Protein AF-A0A5B0QFK5-F1 (afdb_monomer)

Sequence (151 aa):
MRGCAFAVGLAILPPSAVSPNHNNPQALESDLIVLDPSPTEESSAKSLHLVGFHFGHGFNTTTDSGVEIGTVALCESNGSFSYDQLQTVLKLASLATQQILAFVRQSCETVYDHEDGINSASQAAVGQPTSSNLDNSNPENRKKKKSKKNK

Foldseek 3Di:
DAFDKDKWKKFWADLVLDDPPPPPPVSNHDIDIDIPDDPSRVVRGQKMKIWMWTAHPVQPDCDPVNDGRTDTPDIDMDGDDDPVVVVVVNVVRRVVRVVVVVVVVVVVVVVVVVVCVVVVVPPPDDDDDDDDDDDDDDDDDDDDDDDDDDD

InterPro domains:
  IPR027408 PNPase/RNase PH domain superfamily [G3DSA:3.30.230.70] (1-113)
  IPR036345 Exoribonuclease, PH domain 2 superfamily [SSF55666] (29-110)

Mean predicted aligned error: 15.73 Å

Solvent-accessible surface area (backbone atoms only — not comparable to full-atom values): 9514 Å² total; per-residue (Å²): 138,68,68,53,70,41,69,45,46,32,27,36,26,42,35,89,64,57,66,86,83,58,91,47,83,73,52,68,80,36,69,45,78,41,74,67,55,50,74,69,51,57,74,51,31,47,21,44,35,41,36,22,38,34,38,24,83,94,28,69,54,77,45,101,80,70,76,66,75,42,42,84,74,42,77,47,75,48,74,64,81,52,71,70,53,51,54,49,52,54,52,52,38,51,53,52,41,50,52,52,51,52,51,52,51,53,52,55,52,60,57,52,59,57,53,55,60,66,62,64,73,69,78,82,76,88,81,84,84,88,80,89,83,87,84,90,80,85,81,89,87,82,89,83,91,83,90,88,79,84,132

Structure (mmCIF, N/CA/C/O backbone):
data_AF-A0A5B0QFK5-F1
#
_entry.id   AF-A0A5B0QFK5-F1
#
loop_
_atom_site.group_PDB
_atom_site.id
_atom_site.type_symbol
_atom_site.label_atom_id
_atom_site.label_alt_id
_atom_site.label_comp_id
_atom_site.label_asym_id
_atom_site.label_entity_id
_atom_site.label_seq_id
_atom_site.pdbx_PDB_ins_code
_atom_site.Cartn_x
_atom_site.Cartn_y
_atom_site.Cartn_z
_atom_site.occupancy
_atom_site.B_iso_or_equiv
_atom_site.auth_seq_id
_atom_site.auth_comp_id
_atom_site.auth_asym_id
_atom_site.auth_atom_id
_atom_site.pdbx_PDB_model_num
ATOM 1 N N . MET A 1 1 ? -20.266 -2.006 9.578 1.00 52.12 1 MET A N 1
ATOM 2 C CA . MET A 1 1 ? -19.004 -2.238 10.316 1.00 52.12 1 MET A CA 1
ATOM 3 C C . MET A 1 1 ? -18.753 -1.037 11.213 1.00 52.12 1 MET A C 1
ATOM 5 O O . MET A 1 1 ? -19.042 0.068 10.776 1.00 52.12 1 MET A O 1
ATOM 9 N N . ARG A 1 2 ? -18.320 -1.237 12.465 1.00 73.50 2 ARG A N 1
ATOM 10 C CA . ARG A 1 2 ? -17.933 -0.142 13.373 1.00 73.50 2 ARG A CA 1
ATOM 11 C C . ARG A 1 2 ? -16.408 -0.084 13.423 1.00 73.50 2 ARG A C 1
ATOM 13 O O . ARG A 1 2 ? -15.790 -1.095 13.758 1.00 73.50 2 ARG A O 1
ATOM 20 N N . GLY A 1 3 ? -15.830 1.064 13.098 1.00 81.81 3 GLY A N 1
ATOM 21 C CA . GLY A 1 3 ? -14.384 1.237 13.021 1.00 81.81 3 GLY A CA 1
ATOM 22 C C . GLY A 1 3 ? -13.990 2.403 12.124 1.00 81.81 3 GLY A C 1
ATOM 23 O O . GLY A 1 3 ? -14.849 3.122 11.615 1.00 81.81 3 GLY A O 1
ATOM 24 N N . CYS A 1 4 ? -12.689 2.555 11.930 1.00 87.31 4 CYS A N 1
ATOM 25 C CA . CYS A 1 4 ? -12.086 3.456 10.957 1.00 87.31 4 CYS A CA 1
ATOM 26 C C . CYS A 1 4 ? -11.252 2.637 9.972 1.00 87.31 4 CYS A C 1
ATOM 28 O O . CYS A 1 4 ? -10.718 1.586 10.323 1.00 87.31 4 CYS A O 1
ATOM 30 N N . ALA A 1 5 ? -11.132 3.110 8.739 1.00 90.75 5 ALA A N 1
ATOM 31 C CA . ALA A 1 5 ? -10.240 2.520 7.755 1.00 90.75 5 ALA A CA 1
ATOM 32 C C . ALA A 1 5 ? -9.299 3.594 7.226 1.00 90.75 5 ALA A C 1
ATOM 34 O O . ALA A 1 5 ? -9.710 4.738 7.034 1.00 90.75 5 ALA A O 1
ATOM 35 N N . PHE A 1 6 ? -8.056 3.201 6.987 1.00 93.88 6 PHE A N 1
ATOM 36 C CA . PHE A 1 6 ? -7.044 4.048 6.373 1.00 93.88 6 PHE A CA 1
ATOM 37 C C . PHE A 1 6 ? -6.478 3.317 5.170 1.00 93.88 6 PHE A C 1
ATOM 39 O O . PHE A 1 6 ? -6.284 2.102 5.222 1.00 93.88 6 PHE A O 1
ATOM 46 N N . ALA A 1 7 ? -6.221 4.059 4.102 1.00 96.56 7 ALA A N 1
ATOM 47 C CA . ALA A 1 7 ? -5.555 3.553 2.918 1.00 96.56 7 ALA A CA 1
ATOM 48 C C . ALA A 1 7 ? -4.317 4.390 2.631 1.00 96.56 7 ALA A C 1
ATOM 50 O O . ALA A 1 7 ? -4.298 5.588 2.909 1.00 96.56 7 ALA A O 1
ATOM 51 N N . VAL A 1 8 ? -3.291 3.738 2.098 1.00 97.56 8 VAL A N 1
ATOM 52 C CA . VAL A 1 8 ? -2.022 4.364 1.734 1.00 97.56 8 VAL A CA 1
ATOM 53 C C . VAL A 1 8 ? -1.629 3.946 0.324 1.00 97.56 8 VAL A C 1
ATOM 55 O O . VAL A 1 8 ? -1.811 2.786 -0.063 1.00 97.56 8 VAL A O 1
ATOM 58 N N . GLY A 1 9 ? -1.116 4.911 -0.436 1.00 98.06 9 GLY A N 1
ATOM 59 C CA . GLY A 1 9 ? -0.517 4.689 -1.745 1.00 98.06 9 GLY A CA 1
ATOM 60 C C . GLY A 1 9 ? 0.943 4.270 -1.607 1.00 98.06 9 GLY A C 1
ATOM 61 O O . GLY A 1 9 ? 1.665 4.800 -0.760 1.00 98.06 9 GLY A O 1
ATOM 62 N N . LEU A 1 10 ? 1.377 3.314 -2.424 1.00 98.31 10 LEU A N 1
ATOM 63 C CA . LEU A 1 10 ? 2.770 2.897 -2.533 1.00 98.31 10 LEU A CA 1
ATOM 64 C C . LEU A 1 10 ? 3.167 2.772 -3.997 1.00 98.31 10 LEU A C 1
ATOM 66 O O . LEU A 1 10 ? 2.377 2.312 -4.822 1.00 98.31 10 LEU A O 1
ATOM 70 N N . ALA A 1 11 ? 4.418 3.097 -4.298 1.00 97.94 11 ALA A N 1
ATOM 71 C CA . ALA A 1 11 ? 5.015 2.823 -5.596 1.00 97.94 11 ALA A CA 1
ATOM 72 C C . ALA A 1 11 ? 6.227 1.911 -5.440 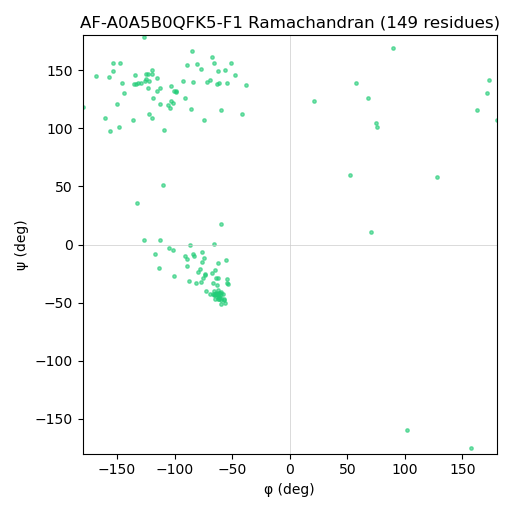1.00 97.94 11 ALA A C 1
ATOM 74 O O . ALA A 1 11 ? 6.967 2.003 -4.459 1.00 97.94 11 ALA A O 1
ATOM 75 N N . ILE A 1 12 ? 6.441 1.054 -6.434 1.00 97.06 12 ILE A N 1
ATOM 76 C CA . ILE A 1 12 ? 7.714 0.367 -6.609 1.00 97.06 12 ILE A CA 1
ATOM 77 C C . ILE A 1 12 ? 8.448 1.041 -7.761 1.00 97.06 12 ILE A C 1
ATOM 79 O O . ILE A 1 12 ? 7.976 1.054 -8.898 1.00 97.06 12 ILE A O 1
ATOM 83 N N . LEU A 1 13 ? 9.603 1.607 -7.449 1.00 95.38 13 LEU A N 1
ATOM 84 C CA . LEU A 1 13 ? 10.467 2.335 -8.359 1.00 95.38 13 LEU A CA 1
ATOM 85 C C . LEU A 1 13 ? 11.594 1.414 -8.835 1.00 95.38 13 LEU A C 1
ATOM 87 O O . LEU A 1 13 ? 12.236 0.768 -8.002 1.00 95.38 13 LEU A O 1
ATOM 91 N N . PRO A 1 14 ? 11.871 1.346 -10.146 1.00 93.19 14 PRO A N 1
ATOM 92 C CA . PRO A 1 14 ? 13.056 0.660 -10.633 1.00 93.19 14 PRO A CA 1
ATOM 93 C C . PRO A 1 14 ? 14.325 1.402 -10.176 1.00 93.19 14 PRO A C 1
ATOM 95 O O . PRO A 1 14 ? 14.276 2.620 -9.982 1.00 93.19 14 PRO A O 1
ATOM 98 N N . PRO A 1 15 ? 15.489 0.732 -10.090 1.00 88.06 15 PRO A N 1
ATOM 99 C CA . PRO A 1 15 ? 16.745 1.366 -9.677 1.00 88.06 15 PRO A CA 1
ATOM 100 C C . PRO A 1 15 ? 17.092 2.618 -10.494 1.00 88.06 15 PRO A C 1
ATOM 102 O O . PRO A 1 15 ? 17.606 3.596 -9.964 1.00 88.06 15 PRO A O 1
ATOM 105 N N . SER A 1 16 ? 16.741 2.627 -11.785 1.00 85.06 16 SER A N 1
ATOM 106 C CA . SER A 1 16 ? 16.960 3.754 -12.698 1.00 85.06 16 SER A CA 1
ATOM 107 C C . SER A 1 16 ? 16.172 5.020 -12.348 1.00 85.06 16 SER A C 1
ATOM 109 O O . SER A 1 16 ? 16.534 6.099 -12.809 1.00 85.06 16 SER A O 1
ATOM 111 N N . ALA A 1 17 ? 15.077 4.893 -11.596 1.00 83.56 17 ALA A N 1
ATOM 112 C CA . ALA A 1 17 ? 14.245 6.014 -11.165 1.00 83.56 17 ALA A CA 1
ATOM 113 C C . ALA A 1 17 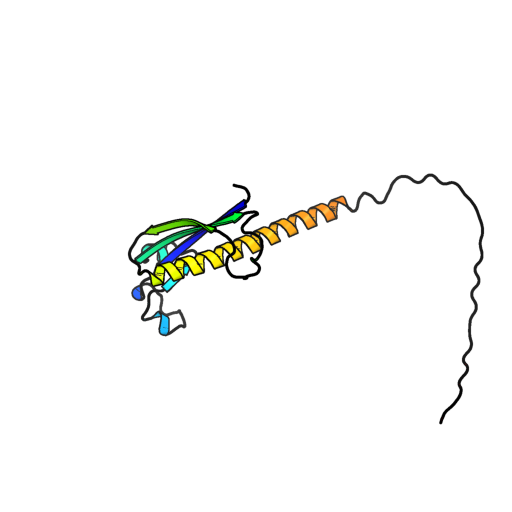? 14.718 6.615 -9.829 1.00 83.56 17 ALA A C 1
ATOM 115 O O . ALA A 1 17 ? 14.288 7.707 -9.456 1.00 83.56 17 ALA A O 1
ATOM 116 N N . VAL A 1 18 ? 15.613 5.929 -9.110 1.00 78.62 18 VAL A N 1
ATOM 117 C CA . VAL A 1 18 ? 16.113 6.376 -7.809 1.00 78.62 18 VAL A CA 1
ATOM 118 C C . VAL A 1 18 ? 17.289 7.328 -8.021 1.00 78.62 18 VAL A C 1
ATOM 120 O O . VAL A 1 18 ? 18.335 6.961 -8.551 1.00 78.62 18 VAL A O 1
ATOM 123 N N . SER A 1 19 ? 17.121 8.582 -7.603 1.00 65.56 19 SER A N 1
ATOM 124 C CA . SER A 1 19 ? 18.180 9.589 -7.687 1.00 65.56 19 SER A CA 1
ATOM 125 C C . SER A 1 19 ? 19.381 9.180 -6.807 1.00 65.56 19 SER A C 1
ATOM 127 O O . SER A 1 19 ? 19.171 8.754 -5.667 1.00 65.56 19 SER A O 1
ATOM 129 N N . PRO A 1 20 ? 20.642 9.344 -7.257 1.00 59.03 20 PRO A N 1
ATOM 130 C CA . PRO A 1 20 ? 21.843 8.848 -6.563 1.00 59.03 20 PRO A CA 1
ATOM 131 C C . PRO A 1 20 ? 22.127 9.511 -5.202 1.00 59.03 20 PRO A C 1
ATOM 133 O O . PRO A 1 20 ? 23.104 9.173 -4.541 1.00 59.03 20 PRO A O 1
ATOM 136 N N . ASN A 1 21 ? 21.279 10.444 -4.761 1.00 56.47 21 ASN A N 1
ATOM 137 C CA . ASN A 1 21 ? 21.370 11.087 -3.450 1.00 56.47 21 ASN A CA 1
ATOM 138 C C . ASN A 1 21 ? 20.887 10.203 -2.286 1.00 56.47 21 ASN A C 1
ATOM 140 O O . ASN A 1 21 ? 21.028 10.594 -1.126 1.00 56.47 21 ASN A O 1
ATOM 144 N N . HIS A 1 22 ? 20.323 9.021 -2.552 1.00 57.56 22 HIS A N 1
ATOM 145 C CA . HIS A 1 22 ? 20.071 8.049 -1.493 1.00 57.56 22 HIS A CA 1
ATOM 146 C C . HIS A 1 22 ? 21.392 7.389 -1.069 1.00 57.56 22 HIS A C 1
ATOM 148 O O . HIS A 1 22 ? 21.929 6.542 -1.773 1.00 57.56 22 HIS A O 1
ATOM 154 N N . ASN A 1 23 ? 21.885 7.750 0.124 1.00 55.38 23 ASN A N 1
ATOM 155 C CA . ASN A 1 23 ? 23.106 7.243 0.781 1.00 55.38 23 ASN A CA 1
ATOM 156 C C . ASN A 1 23 ? 23.129 5.722 1.067 1.00 55.38 23 ASN A C 1
ATOM 158 O O . ASN A 1 23 ? 23.905 5.266 1.908 1.00 55.38 23 ASN A O 1
ATOM 162 N N . ASN A 1 24 ? 22.278 4.922 0.422 1.00 57.75 24 ASN A N 1
ATOM 163 C CA . ASN A 1 24 ? 22.232 3.484 0.612 1.00 57.75 24 ASN A CA 1
ATOM 164 C C . ASN A 1 24 ? 22.775 2.766 -0.636 1.00 57.75 24 ASN A C 1
ATOM 166 O O . ASN A 1 24 ? 22.034 2.588 -1.602 1.00 57.75 24 ASN A O 1
ATOM 170 N N . PRO A 1 25 ? 24.048 2.332 -0.642 1.00 54.59 25 PRO A N 1
ATOM 171 C CA . PRO A 1 25 ? 24.667 1.690 -1.803 1.00 54.59 25 PRO A CA 1
ATOM 172 C C . PRO A 1 25 ? 23.991 0.372 -2.220 1.00 54.59 25 PRO A C 1
ATOM 174 O O . PRO A 1 25 ? 24.187 -0.066 -3.347 1.00 54.59 25 PRO A O 1
ATOM 177 N N . GLN A 1 26 ? 23.157 -0.240 -1.367 1.00 53.47 26 GLN A N 1
ATOM 178 C CA . GLN A 1 26 ? 22.339 -1.402 -1.746 1.00 53.47 26 GLN A CA 1
ATOM 179 C C . GLN A 1 26 ? 21.085 -1.046 -2.563 1.00 53.47 26 GLN A C 1
ATOM 181 O O . GLN A 1 26 ? 20.574 -1.902 -3.277 1.00 53.47 26 GLN A O 1
ATOM 186 N N . ALA A 1 27 ? 20.603 0.202 -2.511 1.00 54.38 27 ALA A N 1
ATOM 187 C CA . ALA A 1 27 ? 19.426 0.640 -3.271 1.00 54.38 27 ALA A CA 1
ATOM 188 C C . ALA A 1 27 ? 19.709 0.825 -4.774 1.00 54.38 27 ALA A C 1
ATOM 190 O O . ALA A 1 27 ? 18.781 0.968 -5.561 1.00 54.38 27 ALA A O 1
ATOM 191 N N . LEU A 1 28 ? 20.984 0.815 -5.178 1.00 57.25 28 LEU A N 1
ATOM 192 C CA . LEU A 1 28 ? 21.391 0.980 -6.574 1.00 57.25 28 LEU A CA 1
ATOM 193 C C . LEU A 1 28 ? 21.166 -0.275 -7.434 1.00 57.25 28 LEU A C 1
ATOM 195 O O . LEU A 1 28 ? 21.168 -0.153 -8.655 1.00 57.25 28 LEU A O 1
ATOM 199 N N . GLU A 1 29 ? 20.934 -1.450 -6.835 1.00 66.12 29 GLU A N 1
ATOM 200 C CA . GLU A 1 29 ? 20.710 -2.699 -7.588 1.00 66.12 29 GLU A CA 1
ATOM 201 C C . GLU A 1 29 ? 19.320 -3.328 -7.4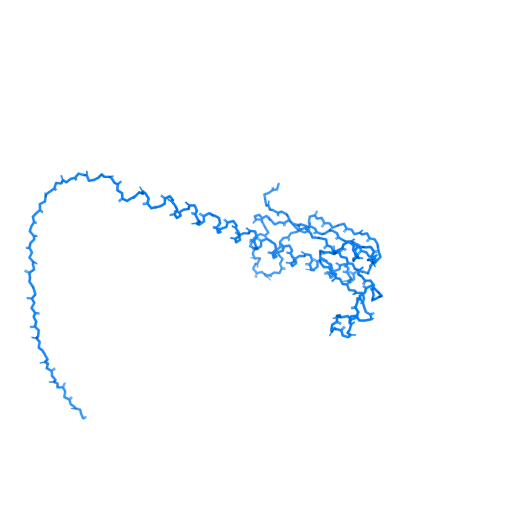00 1.00 66.12 29 GLU A C 1
ATOM 203 O O . GLU A 1 29 ? 18.968 -4.258 -8.125 1.00 66.12 29 GLU A O 1
ATOM 208 N N . SER A 1 30 ? 18.497 -2.826 -6.475 1.00 83.00 30 SER A N 1
ATOM 209 C CA . SER A 1 30 ? 17.166 -3.377 -6.193 1.00 83.00 30 SER A CA 1
ATOM 210 C C . SER A 1 30 ? 16.072 -2.325 -6.306 1.00 83.00 30 SER A C 1
ATOM 212 O O . SER A 1 30 ? 16.288 -1.171 -5.946 1.00 83.00 30 SER A O 1
ATOM 214 N N . ASP A 1 31 ? 14.882 -2.741 -6.738 1.00 90.94 31 ASP A N 1
ATOM 215 C CA . ASP A 1 31 ? 13.710 -1.866 -6.766 1.00 90.94 31 ASP A CA 1
ATOM 216 C C . ASP A 1 31 ? 13.433 -1.242 -5.384 1.00 90.94 31 ASP A C 1
ATOM 218 O O . ASP A 1 31 ? 13.497 -1.922 -4.355 1.00 90.94 31 ASP A O 1
ATOM 222 N N . LEU A 1 32 ? 13.079 0.043 -5.366 1.00 93.00 32 LEU A N 1
ATOM 223 C CA . LEU A 1 32 ? 12.767 0.802 -4.156 1.00 93.00 32 LEU A CA 1
ATOM 224 C C . LEU A 1 32 ? 11.251 0.882 -3.958 1.00 93.00 32 LEU A C 1
ATOM 226 O O . LEU A 1 32 ? 10.527 1.243 -4.877 1.00 93.00 32 LEU A O 1
ATOM 230 N N . ILE A 1 33 ? 10.764 0.587 -2.752 1.00 95.06 33 ILE A N 1
ATOM 231 C CA . ILE A 1 33 ? 9.344 0.737 -2.404 1.00 95.06 33 ILE A CA 1
ATOM 232 C C . ILE A 1 33 ? 9.177 2.022 -1.595 1.00 95.06 33 ILE A C 1
ATOM 234 O O . ILE A 1 33 ? 9.797 2.164 -0.539 1.00 95.06 33 ILE A O 1
ATOM 238 N N . VAL A 1 34 ? 8.338 2.937 -2.076 1.00 95.38 34 VAL A N 1
ATOM 239 C CA . VAL A 1 34 ? 8.062 4.232 -1.436 1.00 95.38 34 VAL A CA 1
ATOM 240 C C . VAL A 1 34 ? 6.604 4.320 -0.985 1.00 95.38 34 VAL A C 1
ATOM 242 O O . VAL A 1 34 ? 5.709 3.791 -1.645 1.00 95.38 34 VAL A O 1
ATOM 245 N N . LEU A 1 35 ? 6.381 4.962 0.164 1.00 96.56 35 LEU A N 1
ATOM 246 C CA . LEU A 1 35 ? 5.063 5.318 0.697 1.00 96.56 35 LEU A CA 1
ATOM 247 C C . LEU A 1 35 ? 4.717 6.735 0.241 1.00 96.56 35 LEU A C 1
ATOM 249 O O . LEU A 1 35 ? 5.596 7.590 0.277 1.00 96.56 35 LEU A O 1
ATOM 253 N N . ASP A 1 36 ? 3.453 6.969 -0.111 1.00 96.62 36 ASP A N 1
ATOM 254 C CA . ASP A 1 36 ? 2.950 8.277 -0.560 1.00 96.62 36 ASP A CA 1
ATOM 255 C C . ASP A 1 36 ? 3.796 8.874 -1.708 1.00 96.62 36 ASP A C 1
ATOM 257 O O . ASP A 1 36 ? 4.428 9.920 -1.544 1.00 96.62 36 ASP A O 1
ATOM 261 N N . PRO A 1 37 ? 3.896 8.167 -2.856 1.00 96.31 37 PRO A N 1
ATOM 262 C CA . PRO A 1 37 ? 4.738 8.602 -3.963 1.00 96.31 37 PRO A CA 1
ATOM 263 C C . PRO A 1 37 ? 4.293 9.963 -4.508 1.00 96.31 37 PRO A C 1
ATOM 265 O O . PRO A 1 37 ? 3.112 10.230 -4.715 1.00 96.31 37 PRO A O 1
ATOM 268 N N . SER A 1 38 ? 5.264 10.814 -4.820 1.00 95.75 38 SER A N 1
ATOM 269 C CA . SER A 1 38 ? 5.042 12.045 -5.576 1.00 95.75 38 SER A CA 1
ATOM 270 C C . SER A 1 38 ? 4.642 11.748 -7.031 1.00 95.75 38 SER A C 1
ATOM 272 O O . SER A 1 38 ? 4.972 10.683 -7.554 1.00 95.75 38 SER A O 1
ATOM 274 N N . PRO A 1 39 ? 4.040 12.704 -7.765 1.00 95.94 39 PRO A N 1
ATOM 275 C CA . PRO A 1 39 ? 3.668 12.491 -9.169 1.00 95.94 39 PRO A CA 1
ATOM 276 C C . PRO A 1 39 ? 4.835 12.043 -10.068 1.00 95.94 39 PRO A C 1
ATOM 278 O O . PRO A 1 39 ? 4.656 11.269 -11.008 1.00 95.94 39 PRO A O 1
ATOM 281 N N . THR A 1 40 ? 6.055 12.508 -9.777 1.00 94.44 40 THR A N 1
ATOM 282 C CA . THR A 1 40 ? 7.266 12.090 -10.498 1.00 94.44 40 THR A CA 1
ATOM 283 C C . THR A 1 40 ? 7.618 10.629 -10.200 1.00 94.44 40 THR A C 1
ATOM 285 O O . THR A 1 40 ? 7.947 9.872 -11.116 1.00 94.44 40 THR A O 1
ATOM 288 N N . GLU A 1 41 ? 7.516 10.209 -8.939 1.00 95.06 41 GLU A N 1
ATOM 289 C CA . GLU A 1 41 ? 7.716 8.814 -8.534 1.00 95.06 41 GLU A CA 1
ATOM 290 C C . GLU A 1 41 ? 6.636 7.917 -9.143 1.00 95.06 41 GLU A C 1
ATOM 292 O O . GLU A 1 41 ? 6.968 6.898 -9.740 1.00 95.06 41 GLU A O 1
ATOM 297 N N . GLU A 1 42 ? 5.369 8.334 -9.128 1.00 96.06 42 GLU A N 1
ATOM 298 C CA . GLU A 1 42 ? 4.283 7.593 -9.777 1.00 96.06 42 GLU A CA 1
ATOM 299 C C . GLU A 1 42 ? 4.526 7.394 -11.278 1.00 96.06 42 GLU A C 1
ATOM 301 O O . GLU A 1 42 ? 4.333 6.298 -11.802 1.00 96.06 42 GLU A O 1
ATOM 306 N N . SER A 1 43 ? 5.000 8.435 -11.969 1.00 95.12 43 SER A N 1
ATOM 307 C CA . SER A 1 43 ? 5.263 8.383 -13.414 1.00 95.12 43 SER A CA 1
ATOM 308 C C . SER A 1 43 ? 6.418 7.455 -13.805 1.00 95.12 43 SER A C 1
ATOM 310 O O . SER A 1 43 ? 6.477 6.980 -14.939 1.00 95.12 43 SER A O 1
ATOM 312 N N . SER A 1 44 ? 7.342 7.209 -12.875 1.00 94.81 44 SER A N 1
ATOM 313 C CA . SER A 1 44 ? 8.536 6.384 -13.083 1.00 94.81 44 SER A CA 1
ATOM 314 C C . SER A 1 44 ? 8.430 5.004 -12.430 1.00 94.81 44 SER A C 1
ATOM 316 O O . SER A 1 44 ? 9.322 4.169 -12.600 1.00 94.81 44 SER A O 1
ATOM 318 N N . ALA A 1 45 ? 7.335 4.743 -11.714 1.00 96.38 45 ALA A N 1
ATOM 319 C CA . ALA A 1 45 ? 7.088 3.493 -11.027 1.00 96.38 45 ALA A CA 1
ATOM 320 C C . ALA A 1 45 ? 6.844 2.343 -12.005 1.00 96.38 45 ALA A C 1
ATOM 322 O O . ALA A 1 45 ? 6.137 2.467 -13.005 1.00 96.38 45 ALA A O 1
ATOM 323 N N . LYS A 1 46 ? 7.377 1.169 -11.664 1.00 95.75 46 LYS A N 1
ATOM 324 C CA . LYS A 1 46 ? 7.031 -0.079 -12.354 1.00 95.75 46 LYS A CA 1
ATOM 325 C C . LYS A 1 46 ? 5.690 -0.649 -11.882 1.00 95.75 46 LYS A C 1
ATOM 327 O O . LYS A 1 46 ? 5.066 -1.429 -12.606 1.00 95.75 46 LYS A O 1
ATOM 332 N N . SER A 1 47 ? 5.269 -0.297 -10.667 1.00 98.00 47 SER A N 1
ATOM 333 C CA . SER A 1 47 ? 3.964 -0.653 -10.120 1.00 98.00 47 SER A CA 1
ATOM 334 C C . SER A 1 47 ? 3.483 0.342 -9.069 1.00 98.00 47 SER A C 1
ATOM 336 O O . SER A 1 47 ? 4.280 0.938 -8.345 1.00 98.00 47 SER A O 1
ATOM 338 N N . LEU A 1 48 ? 2.163 0.487 -8.989 1.00 98.38 48 LEU A N 1
ATOM 339 C CA . LEU A 1 48 ? 1.436 1.330 -8.046 1.00 98.38 48 LEU A CA 1
ATOM 340 C C . LEU A 1 48 ? 0.470 0.469 -7.240 1.00 98.38 48 LEU A C 1
ATOM 342 O O . LEU A 1 48 ? -0.161 -0.445 -7.777 1.00 98.38 48 LEU A O 1
ATOM 346 N N . HIS A 1 49 ? 0.350 0.771 -5.955 1.00 98.44 49 HIS A N 1
ATOM 347 C CA . HIS A 1 49 ? -0.444 0.003 -5.011 1.00 98.44 49 HIS A CA 1
ATOM 348 C C . HIS A 1 49 ? -1.265 0.940 -4.128 1.00 98.44 49 HIS A C 1
ATOM 350 O O . HIS A 1 49 ? -0.747 1.937 -3.632 1.00 98.44 49 HIS A O 1
ATOM 356 N N . LEU A 1 50 ? -2.523 0.587 -3.884 1.00 98.38 50 LEU A N 1
ATOM 357 C CA . LEU A 1 50 ? -3.375 1.225 -2.886 1.00 98.38 50 LEU A CA 1
ATOM 358 C C . LEU A 1 50 ? -3.833 0.150 -1.908 1.00 98.38 50 LEU A C 1
ATOM 360 O O . LEU A 1 50 ? -4.588 -0.756 -2.266 1.00 98.38 50 LEU A O 1
ATOM 364 N N . VAL A 1 51 ? -3.359 0.234 -0.668 1.00 97.75 51 VAL A N 1
ATOM 365 C CA . VAL A 1 51 ? -3.644 -0.777 0.353 1.00 97.75 51 VAL A CA 1
ATOM 366 C C . VAL A 1 51 ? -4.380 -0.130 1.513 1.00 97.75 51 VAL A C 1
ATOM 368 O O . VAL A 1 51 ? -3.914 0.854 2.086 1.00 97.75 51 VAL A O 1
ATOM 371 N N . GLY A 1 52 ? -5.536 -0.694 1.855 1.00 95.25 52 GLY A N 1
ATOM 372 C CA . GLY A 1 52 ? -6.411 -0.223 2.917 1.00 95.25 52 GLY A CA 1
ATOM 373 C C . GLY A 1 52 ? -6.538 -1.229 4.049 1.00 95.25 52 GLY A C 1
ATOM 374 O O . GLY A 1 52 ? -6.840 -2.400 3.815 1.00 95.25 52 GLY A O 1
ATOM 375 N N . PHE A 1 53 ? -6.379 -0.752 5.280 1.00 92.81 53 PHE A N 1
ATOM 376 C CA . PHE A 1 53 ? -6.610 -1.520 6.498 1.00 92.81 53 PHE A CA 1
ATOM 377 C C . PHE A 1 53 ? -7.808 -0.957 7.258 1.00 92.81 53 PHE A C 1
ATOM 379 O O . PHE A 1 53 ? -7.947 0.255 7.435 1.00 92.81 53 PHE A O 1
ATOM 386 N N . HIS A 1 54 ? -8.679 -1.851 7.715 1.00 90.62 54 HIS A N 1
ATOM 387 C CA . HIS A 1 54 ? -9.800 -1.535 8.587 1.00 90.62 54 HIS A CA 1
ATOM 388 C C . HIS A 1 54 ? -9.465 -1.883 10.040 1.00 90.62 54 HIS A C 1
ATOM 390 O O . HIS A 1 54 ? -9.036 -2.996 10.348 1.00 90.62 54 HIS A O 1
ATOM 396 N N . PHE A 1 55 ? -9.735 -0.936 10.934 1.00 86.62 55 PHE A N 1
ATOM 397 C CA . PHE A 1 55 ? -9.513 -1.007 12.372 1.00 86.62 55 PHE A CA 1
ATOM 398 C C . PHE A 1 55 ? -10.854 -0.850 13.090 1.00 86.62 55 PHE A C 1
ATOM 400 O O . PHE A 1 55 ? -11.462 0.220 13.108 1.00 86.62 55 PHE A O 1
ATOM 407 N N . GLY A 1 56 ? -11.343 -1.938 13.675 1.00 77.25 56 GLY A N 1
ATOM 408 C CA . GLY A 1 56 ? -12.636 -1.988 14.355 1.00 77.25 56 GLY A CA 1
ATOM 409 C C . GLY A 1 56 ? -12.519 -2.513 15.777 1.00 77.25 56 GLY A C 1
ATOM 410 O O . GLY A 1 56 ? -11.450 -2.913 16.222 1.00 77.25 56 GLY A O 1
ATOM 411 N N . HIS A 1 57 ? -13.645 -2.558 16.488 1.00 63.31 57 HIS A N 1
ATOM 412 C CA . HIS A 1 57 ? -13.698 -3.020 17.882 1.00 63.31 57 HIS A CA 1
ATOM 413 C C . HIS A 1 57 ? -13.102 -4.431 18.088 1.00 63.31 57 HIS A C 1
ATOM 415 O O . HIS A 1 57 ? -12.519 -4.687 19.130 1.00 63.31 57 HIS A O 1
ATOM 421 N N . GLY A 1 58 ? -13.168 -5.310 17.077 1.00 57.81 58 GLY A N 1
ATOM 422 C CA . GLY A 1 58 ? -12.542 -6.644 17.096 1.00 57.81 58 GLY A CA 1
ATOM 423 C C . GLY A 1 58 ? -11.076 -6.704 16.643 1.00 57.81 58 GLY A C 1
ATOM 424 O O . GLY A 1 58 ? -10.500 -7.781 16.629 1.00 57.81 58 GLY A O 1
ATOM 425 N N . PHE A 1 59 ? -10.483 -5.571 16.258 1.00 56.44 59 PHE A N 1
ATOM 426 C CA . PHE A 1 59 ? -9.119 -5.459 15.716 1.00 56.44 59 PHE A CA 1
ATOM 427 C C . PHE A 1 59 ? -8.267 -4.425 16.477 1.00 56.44 59 PHE A C 1
ATOM 429 O O . PHE A 1 59 ? -7.151 -4.120 16.066 1.00 56.44 59 PHE A O 1
ATOM 436 N N . ASN A 1 60 ? -8.823 -3.845 17.551 1.00 53.34 60 ASN A N 1
ATOM 437 C CA .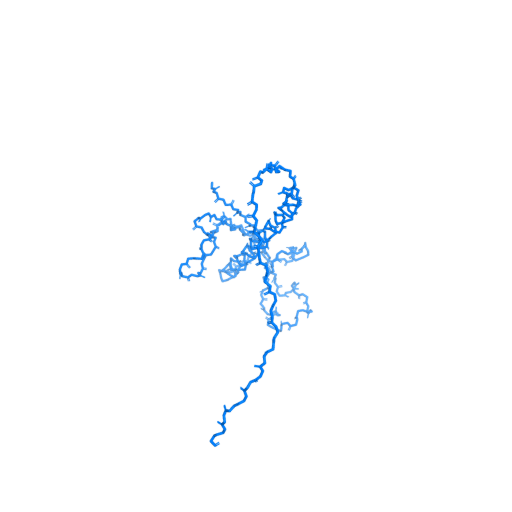 ASN A 1 60 ? -8.246 -2.741 18.327 1.00 53.34 60 ASN A CA 1
ATOM 438 C C . ASN A 1 60 ? -7.592 -3.178 19.639 1.00 53.34 60 ASN A C 1
ATOM 440 O O . ASN A 1 60 ? -7.003 -2.344 20.323 1.00 53.34 60 ASN A O 1
ATOM 444 N N . THR A 1 61 ? -7.692 -4.451 20.001 1.00 48.78 61 THR A N 1
ATOM 445 C CA . THR A 1 61 ? -6.886 -5.025 21.070 1.00 48.78 61 THR A CA 1
ATOM 446 C C . THR A 1 61 ? -5.628 -5.572 20.423 1.00 48.78 61 THR A C 1
ATOM 448 O O . THR A 1 61 ? -5.735 -6.379 19.500 1.00 48.78 61 THR A O 1
ATOM 451 N N . THR A 1 62 ? -4.451 -5.164 20.904 1.00 49.88 62 THR A N 1
ATOM 452 C CA . THR A 1 62 ? -3.265 -6.024 20.819 1.00 49.88 62 THR A CA 1
ATOM 453 C C . THR A 1 62 ? -3.738 -7.429 21.150 1.00 49.88 62 THR A C 1
ATOM 455 O O . THR A 1 62 ? -4.217 -7.658 22.261 1.00 49.88 62 THR A O 1
ATOM 458 N N . THR A 1 63 ? -3.727 -8.342 20.180 1.00 46.66 63 THR A N 1
ATOM 459 C CA . THR A 1 63 ? -3.958 -9.743 20.510 1.00 46.66 63 THR A CA 1
ATOM 460 C C . THR A 1 63 ? -2.909 -10.126 21.552 1.00 46.66 63 THR A C 1
ATOM 462 O O . THR A 1 63 ? -1.811 -9.569 21.542 1.00 46.66 63 THR A O 1
ATOM 465 N N . ASP A 1 64 ? -3.199 -11.071 22.446 1.00 46.28 64 ASP A N 1
ATOM 466 C CA . ASP A 1 64 ? -2.210 -11.553 23.429 1.00 46.28 64 ASP A CA 1
ATOM 467 C C . ASP A 1 64 ? -0.911 -12.068 22.755 1.00 46.28 64 ASP A C 1
ATOM 469 O O . ASP A 1 64 ? 0.118 -12.243 23.401 1.00 46.28 64 ASP A O 1
ATOM 473 N N . SER A 1 65 ? -0.950 -12.275 21.431 1.00 52.09 65 SER A N 1
ATOM 474 C CA . SER A 1 65 ? 0.166 -12.615 20.548 1.00 52.09 65 SER A CA 1
ATOM 475 C C . SER A 1 65 ? 0.907 -11.426 19.908 1.00 52.09 65 SER A C 1
ATOM 477 O O . SER A 1 65 ? 1.954 -11.650 19.313 1.00 52.09 65 SER A O 1
ATOM 479 N N . GLY A 1 66 ? 0.413 -10.188 20.009 1.00 50.16 66 GLY A N 1
ATOM 480 C CA . GLY A 1 66 ? 1.127 -8.950 19.662 1.00 50.16 66 GLY A CA 1
ATOM 481 C C . GLY A 1 66 ? 1.397 -8.667 18.177 1.00 50.16 66 GLY A C 1
ATOM 482 O O . GLY A 1 66 ? 2.176 -7.762 17.895 1.00 50.16 66 GLY A O 1
ATOM 483 N N . VAL A 1 67 ? 0.813 -9.411 17.228 1.00 53.75 67 VAL A N 1
ATOM 484 C CA . VAL A 1 67 ? 1.315 -9.402 15.834 1.00 53.75 67 VAL A CA 1
ATOM 485 C C . VAL A 1 67 ? 0.368 -8.791 14.791 1.00 53.75 67 VAL A C 1
ATOM 487 O O . VAL A 1 67 ? 0.864 -8.331 13.768 1.00 53.75 67 VAL A O 1
ATOM 490 N N . GLU A 1 68 ? -0.946 -8.669 15.015 1.00 56.44 68 GLU A N 1
ATOM 491 C CA . GLU A 1 68 ? -1.845 -8.170 13.953 1.00 56.44 68 GLU A CA 1
ATOM 492 C C . GLU A 1 68 ? -2.873 -7.149 14.459 1.00 56.44 68 GLU A C 1
ATOM 494 O O . GLU A 1 68 ? -3.837 -7.489 15.142 1.00 56.44 68 GLU A O 1
ATOM 499 N N . ILE A 1 69 ? -2.662 -5.876 14.102 1.00 67.38 69 ILE A N 1
ATOM 500 C CA . ILE A 1 69 ? -3.629 -4.790 14.292 1.00 67.38 69 ILE A CA 1
ATOM 501 C C . ILE A 1 69 ? -4.236 -4.459 12.925 1.00 67.38 69 ILE A C 1
ATOM 503 O O . ILE A 1 69 ? -3.528 -4.053 12.003 1.00 67.38 69 ILE A O 1
ATOM 507 N N . GLY A 1 70 ? -5.558 -4.595 12.815 1.00 77.25 70 GLY A N 1
ATOM 508 C CA . GLY A 1 70 ? -6.321 -4.306 11.598 1.00 77.25 70 GLY A CA 1
ATOM 509 C C . GLY A 1 70 ? -6.472 -5.490 10.637 1.00 77.25 70 GLY A C 1
ATOM 510 O O . GLY A 1 70 ? -5.854 -6.539 10.779 1.00 77.25 70 GLY A O 1
ATOM 511 N N . THR A 1 71 ? -7.344 -5.335 9.645 1.00 87.81 71 THR A N 1
ATOM 512 C CA . THR A 1 71 ? -7.566 -6.319 8.572 1.00 87.81 71 THR A CA 1
ATOM 513 C C . THR A 1 71 ? -7.488 -5.625 7.228 1.00 87.81 71 THR A C 1
ATOM 515 O O . THR A 1 71 ? -8.022 -4.525 7.080 1.00 87.81 71 THR A O 1
ATOM 518 N N . VAL A 1 72 ? -6.849 -6.264 6.246 1.00 90.31 72 VAL A N 1
ATOM 519 C CA . VAL A 1 72 ? -6.828 -5.762 4.868 1.00 90.31 72 VAL A CA 1
ATOM 520 C C . VAL A 1 72 ? -8.266 -5.681 4.359 1.00 90.31 72 VAL A C 1
ATOM 522 O O . VAL A 1 72 ? -8.957 -6.690 4.243 1.00 90.31 72 VAL A O 1
ATOM 525 N N . ALA A 1 73 ? -8.719 -4.465 4.083 1.00 90.81 73 ALA A N 1
ATOM 526 C CA . ALA A 1 73 ? -10.037 -4.175 3.530 1.00 90.81 73 ALA A CA 1
ATOM 527 C C . ALA A 1 73 ? -9.973 -3.901 2.022 1.00 90.81 73 ALA A C 1
ATOM 529 O O . ALA A 1 73 ? -10.953 -4.125 1.316 1.00 90.81 73 ALA A O 1
ATOM 530 N N . LEU A 1 74 ? -8.822 -3.423 1.542 1.00 93.44 74 LEU A N 1
ATOM 531 C CA . LEU A 1 74 ? -8.569 -3.095 0.144 1.00 93.44 74 LEU A CA 1
ATOM 532 C C . LEU A 1 74 ? -7.114 -3.415 -0.199 1.00 93.44 74 LEU A C 1
ATOM 534 O O . LEU A 1 74 ? -6.211 -3.126 0.585 1.00 93.44 74 LEU A O 1
ATOM 538 N N . CYS A 1 75 ? -6.885 -3.974 -1.380 1.00 96.06 75 CYS A N 1
ATOM 539 C CA . CYS A 1 75 ? -5.560 -4.069 -1.975 1.00 96.06 75 CYS A CA 1
ATOM 540 C C . CYS A 1 75 ? -5.722 -3.985 -3.491 1.00 96.06 75 CYS A C 1
ATOM 542 O O . CYS A 1 75 ? -6.128 -4.951 -4.135 1.00 96.06 75 CYS A O 1
ATOM 544 N N . GLU A 1 76 ? -5.443 -2.812 -4.043 1.00 97.62 76 GLU A N 1
ATOM 545 C CA . GLU A 1 76 ? -5.362 -2.595 -5.481 1.00 97.62 76 GLU A CA 1
ATOM 546 C C . GLU A 1 76 ? -3.893 -2.521 -5.869 1.00 97.62 76 GLU A C 1
ATOM 548 O O . GLU A 1 76 ? -3.071 -1.935 -5.166 1.00 97.62 76 GLU A O 1
ATOM 553 N N . SER A 1 77 ? -3.528 -3.180 -6.960 1.00 97.50 77 SER A N 1
ATOM 554 C CA . SER A 1 77 ? -2.150 -3.226 -7.439 1.00 97.50 77 SER A CA 1
ATOM 555 C C . SER A 1 77 ? -2.155 -3.223 -8.955 1.00 97.50 77 SER A C 1
ATOM 557 O O . SER A 1 77 ? -2.873 -4.005 -9.577 1.00 97.50 77 SER A O 1
ATOM 559 N N . ASN A 1 78 ? -1.355 -2.343 -9.543 1.00 97.75 78 ASN A N 1
ATOM 560 C CA . ASN A 1 78 ? -1.238 -2.176 -10.983 1.00 97.75 78 ASN A CA 1
ATOM 561 C C . ASN A 1 78 ? 0.242 -2.113 -11.373 1.00 97.75 78 ASN A C 1
ATOM 563 O O . ASN A 1 78 ? 1.027 -1.459 -10.695 1.00 97.75 78 ASN A O 1
ATOM 567 N N . GLY A 1 79 ? 0.627 -2.779 -12.459 1.00 96.75 79 GLY A N 1
ATOM 568 C CA . GLY A 1 79 ? 2.012 -2.865 -12.926 1.00 96.75 79 GLY A CA 1
ATOM 569 C C . GLY A 1 79 ? 2.696 -4.194 -12.593 1.00 96.75 79 GLY A C 1
ATOM 570 O O . GLY A 1 79 ? 2.035 -5.210 -12.381 1.00 96.75 79 GLY A O 1
ATOM 571 N N . SER A 1 80 ? 4.031 -4.199 -12.600 1.00 96.19 80 SER A N 1
ATOM 572 C CA . SER A 1 80 ? 4.847 -5.422 -12.518 1.00 96.19 80 SER A CA 1
ATOM 573 C C . SER A 1 80 ? 5.638 -5.526 -11.214 1.00 96.19 80 SER A C 1
ATOM 575 O O . SER A 1 80 ? 6.502 -4.697 -10.930 1.00 96.19 80 SER A O 1
ATOM 577 N N . PHE A 1 81 ? 5.401 -6.591 -10.448 1.00 96.50 81 PHE A N 1
ATOM 578 C CA . PHE A 1 81 ? 6.049 -6.835 -9.158 1.00 96.50 81 PHE A CA 1
ATOM 579 C C . PHE A 1 81 ? 6.104 -8.332 -8.826 1.00 96.50 81 PHE A C 1
ATOM 581 O O . PHE A 1 81 ? 5.318 -9.127 -9.344 1.00 96.50 81 PHE A O 1
ATOM 588 N N . SER A 1 82 ? 7.050 -8.723 -7.972 1.00 96.50 82 SER A N 1
ATOM 589 C CA . SER A 1 82 ? 7.152 -10.089 -7.452 1.00 96.50 82 SER A CA 1
ATOM 590 C C . SER A 1 82 ? 6.260 -10.299 -6.223 1.00 96.50 82 SER A C 1
ATOM 592 O O . SER A 1 82 ? 5.786 -9.351 -5.595 1.00 96.50 82 SER A O 1
ATOM 594 N N . TYR A 1 83 ? 6.055 -11.559 -5.839 1.00 95.94 83 TYR A N 1
ATOM 595 C CA . TYR A 1 83 ? 5.321 -11.889 -4.616 1.00 95.94 83 TYR A CA 1
ATOM 596 C C . TYR A 1 83 ? 6.000 -11.318 -3.357 1.00 95.94 83 TYR A C 1
ATOM 598 O O . TYR A 1 83 ? 5.329 -10.720 -2.520 1.00 95.94 83 TYR A O 1
ATOM 606 N N . ASP A 1 84 ? 7.329 -11.403 -3.265 1.00 95.94 84 ASP A N 1
ATOM 607 C CA . ASP A 1 84 ? 8.099 -10.859 -2.133 1.00 95.94 84 ASP A CA 1
ATOM 608 C C . ASP A 1 84 ? 7.969 -9.330 -2.032 1.00 95.94 84 ASP A C 1
ATOM 610 O O . ASP A 1 84 ? 7.890 -8.748 -0.944 1.00 95.94 84 ASP A O 1
ATOM 614 N N . GLN A 1 85 ? 7.884 -8.661 -3.185 1.00 95.62 85 GLN A N 1
ATOM 615 C CA . GLN A 1 85 ? 7.614 -7.229 -3.252 1.00 95.62 85 GLN A CA 1
ATOM 616 C C . GLN A 1 85 ? 6.212 -6.901 -2.749 1.00 95.62 85 GLN A C 1
ATOM 618 O O . GLN A 1 85 ? 6.064 -5.984 -1.943 1.00 95.62 85 GLN A O 1
ATOM 623 N N . LEU A 1 86 ? 5.199 -7.682 -3.136 1.00 96.19 86 LEU A N 1
ATOM 624 C CA . LEU A 1 86 ? 3.841 -7.516 -2.615 1.00 96.19 86 LEU A CA 1
ATOM 625 C C . LEU A 1 86 ? 3.783 -7.723 -1.094 1.00 96.19 86 LEU A C 1
ATOM 627 O O . LEU A 1 86 ? 3.136 -6.945 -0.396 1.00 96.19 86 LEU A O 1
ATOM 631 N N . GLN A 1 87 ? 4.481 -8.727 -0.557 1.00 95.56 87 GLN A N 1
ATOM 632 C CA . GLN A 1 87 ? 4.565 -8.933 0.893 1.00 95.56 87 GLN A CA 1
ATOM 633 C C . GLN A 1 87 ? 5.174 -7.718 1.602 1.00 95.56 87 GLN A C 1
ATOM 635 O O . GLN A 1 87 ? 4.684 -7.289 2.649 1.00 95.56 87 GLN A O 1
ATOM 640 N N . THR A 1 88 ? 6.212 -7.129 1.007 1.00 94.94 88 THR A N 1
ATOM 641 C CA . THR A 1 88 ? 6.856 -5.925 1.542 1.00 94.94 88 THR A CA 1
ATOM 642 C C . THR A 1 88 ? 5.923 -4.714 1.478 1.00 94.94 88 THR A C 1
ATOM 644 O O . THR A 1 88 ? 5.800 -3.994 2.470 1.00 94.94 88 THR A O 1
ATOM 647 N N . VAL A 1 89 ? 5.199 -4.533 0.368 1.00 96.44 89 VAL A N 1
ATOM 648 C CA . VAL A 1 89 ? 4.162 -3.498 0.205 1.00 96.44 89 VAL A CA 1
ATOM 649 C C . VAL A 1 89 ? 3.092 -3.625 1.290 1.00 96.44 89 VAL A C 1
ATOM 651 O O . VAL A 1 89 ? 2.804 -2.649 1.981 1.00 96.44 89 VAL A O 1
ATOM 654 N N . LEU A 1 90 ? 2.544 -4.825 1.505 1.00 95.25 90 LEU A N 1
ATOM 655 C CA . LEU A 1 90 ? 1.519 -5.064 2.528 1.00 95.25 90 LEU A CA 1
ATOM 656 C C . LEU A 1 90 ? 2.039 -4.785 3.944 1.00 95.25 90 LEU A C 1
ATOM 658 O O 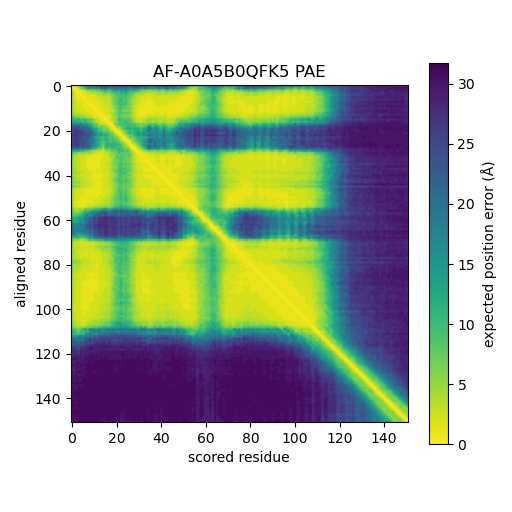. LEU A 1 90 ? 1.321 -4.209 4.763 1.00 95.25 90 LEU A O 1
ATOM 662 N N . LYS A 1 91 ? 3.293 -5.151 4.230 1.00 93.38 91 LYS A N 1
ATOM 663 C CA . LYS A 1 91 ? 3.931 -4.888 5.525 1.00 93.38 91 LYS A CA 1
ATOM 664 C C . LYS A 1 91 ? 4.109 -3.390 5.779 1.00 93.38 91 LYS A C 1
ATOM 666 O O . LYS A 1 91 ? 3.767 -2.917 6.863 1.00 93.38 91 LYS A O 1
ATOM 671 N N . LEU A 1 92 ? 4.616 -2.648 4.793 1.00 94.62 92 LEU A N 1
ATOM 672 C CA . LEU A 1 92 ? 4.775 -1.193 4.889 1.00 94.62 92 LEU A CA 1
ATOM 673 C C . LEU A 1 92 ? 3.421 -0.494 5.018 1.00 94.62 92 LEU A C 1
ATOM 675 O O . LEU A 1 92 ? 3.270 0.387 5.862 1.00 94.62 92 LEU A O 1
ATOM 679 N N . ALA A 1 93 ? 2.423 -0.933 4.253 1.00 95.44 93 ALA A N 1
ATOM 680 C CA . ALA A 1 93 ? 1.075 -0.392 4.332 1.00 95.44 93 ALA A CA 1
ATOM 681 C C . ALA A 1 93 ? 0.422 -0.625 5.703 1.00 95.44 93 ALA A C 1
ATOM 683 O O . ALA A 1 93 ? -0.190 0.286 6.264 1.00 95.44 93 ALA A O 1
ATOM 684 N N . SER A 1 94 ? 0.586 -1.822 6.274 1.00 92.25 94 SER A N 1
ATOM 685 C CA . SER A 1 94 ? 0.102 -2.137 7.623 1.00 92.25 94 SER A CA 1
ATOM 686 C C . SER A 1 94 ? 0.738 -1.218 8.665 1.00 92.25 94 SER A C 1
ATOM 688 O O . SER A 1 94 ? 0.037 -0.606 9.469 1.00 92.25 94 SER A O 1
ATOM 690 N N . LEU A 1 95 ? 2.062 -1.041 8.609 1.00 92.06 95 LEU A N 1
ATOM 691 C CA . LEU A 1 95 ? 2.772 -0.162 9.536 1.00 92.06 95 LEU A CA 1
ATOM 692 C C . LEU A 1 95 ? 2.320 1.301 9.403 1.00 92.06 95 LEU A C 1
ATOM 694 O O . LEU A 1 95 ? 2.020 1.944 10.408 1.00 92.06 95 LEU A O 1
ATOM 698 N N . ALA A 1 96 ? 2.234 1.816 8.176 1.00 94.19 96 ALA A N 1
ATOM 699 C CA . ALA A 1 96 ? 1.833 3.197 7.918 1.00 94.19 96 ALA A CA 1
ATOM 700 C C . ALA A 1 96 ? 0.398 3.472 8.392 1.00 94.19 96 ALA A C 1
ATOM 702 O O . ALA A 1 96 ? 0.139 4.457 9.081 1.00 94.19 96 ALA A O 1
ATOM 703 N N . THR A 1 97 ? -0.540 2.572 8.097 1.00 92.81 97 THR A N 1
ATOM 704 C CA . THR A 1 97 ? -1.940 2.728 8.525 1.00 92.81 97 THR A CA 1
ATOM 705 C C . THR A 1 97 ? -2.111 2.631 10.044 1.00 92.81 97 THR A C 1
ATOM 707 O O . THR A 1 97 ? -2.936 3.356 10.603 1.00 92.81 97 THR A O 1
ATOM 710 N N . GLN A 1 98 ? -1.300 1.825 10.737 1.00 89.38 98 GLN A N 1
ATOM 711 C CA . GLN A 1 98 ? -1.254 1.808 12.206 1.00 89.38 98 GLN A CA 1
ATOM 712 C C . GLN A 1 98 ? -0.716 3.123 12.791 1.00 89.38 98 GLN A C 1
ATOM 714 O O . GLN A 1 98 ? -1.249 3.613 13.787 1.00 89.38 98 GLN A O 1
ATOM 719 N N . GLN A 1 99 ? 0.306 3.722 12.171 1.00 90.06 99 GLN A N 1
ATOM 720 C CA . GLN A 1 99 ? 0.827 5.030 12.586 1.00 90.06 99 GLN A CA 1
ATOM 721 C C . GLN A 1 99 ? -0.209 6.140 12.383 1.00 90.06 99 GLN A C 1
ATOM 723 O O . GLN A 1 99 ? -0.416 6.951 13.286 1.00 90.06 99 GLN A O 1
ATOM 728 N N . ILE A 1 100 ? -0.916 6.134 11.248 1.00 92.31 100 ILE A N 1
ATOM 729 C CA . ILE A 1 100 ? -2.025 7.063 10.985 1.00 92.31 100 ILE A CA 1
ATOM 730 C C . ILE A 1 100 ? -3.125 6.886 12.038 1.00 92.31 100 ILE A C 1
ATOM 732 O O . ILE A 1 100 ? -3.585 7.870 12.611 1.00 92.31 100 ILE A O 1
ATOM 736 N N . LEU A 1 101 ? -3.515 5.645 12.352 1.00 89.38 101 LEU A N 1
ATOM 737 C CA . LEU A 1 101 ? -4.497 5.365 13.402 1.00 89.38 101 LEU A CA 1
ATOM 738 C C . LEU A 1 101 ? -4.065 5.935 14.759 1.00 89.38 101 LEU A C 1
ATOM 740 O O . LEU A 1 101 ? -4.876 6.568 15.438 1.00 89.38 101 LEU A O 1
ATOM 744 N N . ALA A 1 102 ? -2.816 5.697 15.165 1.00 86.38 102 ALA A N 1
ATOM 745 C CA . ALA A 1 102 ? -2.282 6.195 16.429 1.00 86.38 102 ALA A CA 1
ATOM 746 C C . ALA A 1 102 ? -2.301 7.730 16.477 1.00 86.38 102 ALA A C 1
ATOM 748 O O . ALA A 1 102 ? -2.776 8.308 17.454 1.00 86.38 102 ALA A O 1
ATOM 749 N N . PHE A 1 103 ? -1.874 8.377 15.391 1.00 88.62 103 PHE A N 1
ATOM 750 C CA . PHE A 1 103 ? -1.910 9.830 15.255 1.00 88.62 103 PHE A CA 1
ATOM 751 C C . PHE A 1 103 ? -3.337 10.390 15.333 1.00 88.62 103 PHE A C 1
ATOM 753 O O . PHE A 1 103 ? -3.578 11.360 16.051 1.00 88.62 103 PHE A O 1
ATOM 760 N N . VAL A 1 104 ? -4.299 9.774 14.638 1.00 88.88 104 VAL A N 1
ATOM 761 C CA . VAL A 1 104 ? -5.706 10.205 14.660 1.00 88.88 104 VAL A CA 1
ATOM 762 C C . VAL A 1 104 ? -6.297 10.061 16.061 1.00 88.88 104 VAL A C 1
ATOM 764 O O . VAL A 1 104 ? -6.958 10.983 16.529 1.00 88.88 104 VAL A O 1
ATOM 767 N N . ARG A 1 105 ? -6.023 8.952 16.762 1.00 85.31 105 ARG A N 1
ATOM 768 C CA . ARG A 1 105 ? -6.473 8.760 18.152 1.00 85.31 105 ARG A CA 1
ATOM 769 C C . ARG A 1 105 ? -5.936 9.840 19.078 1.00 85.31 105 ARG A C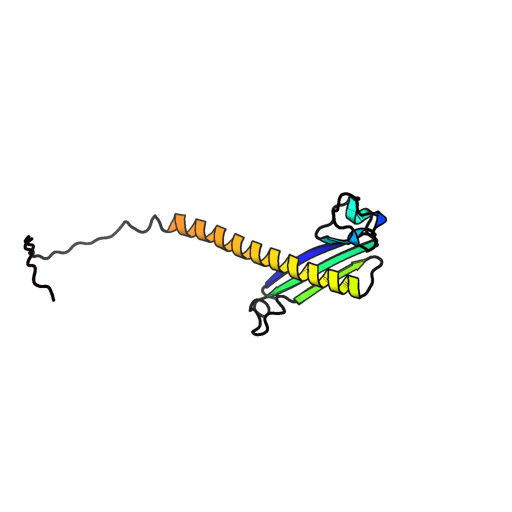 1
ATOM 771 O O . ARG A 1 105 ? -6.726 10.486 19.759 1.00 85.31 105 ARG A O 1
ATOM 778 N N . GLN A 1 106 ? -4.625 10.068 19.038 1.00 83.56 106 GLN A N 1
ATOM 779 C CA . GLN A 1 106 ? -3.982 11.103 19.842 1.00 83.56 106 GLN A CA 1
ATOM 780 C C . GLN A 1 106 ? -4.556 12.489 19.519 1.00 83.56 106 GLN A C 1
ATOM 782 O O . GLN A 1 106 ? -4.846 13.269 20.420 1.00 83.56 106 GLN A O 1
ATOM 787 N N . SER A 1 107 ? -4.774 12.785 18.236 1.00 86.62 107 SER A N 1
ATOM 788 C CA . SER A 1 107 ? -5.345 14.063 17.806 1.00 86.62 107 SER A CA 1
ATOM 789 C C . SER A 1 107 ? -6.766 14.256 18.340 1.00 86.62 107 SER A C 1
ATOM 791 O O . SER A 1 107 ? -7.087 15.334 18.833 1.00 86.62 107 SE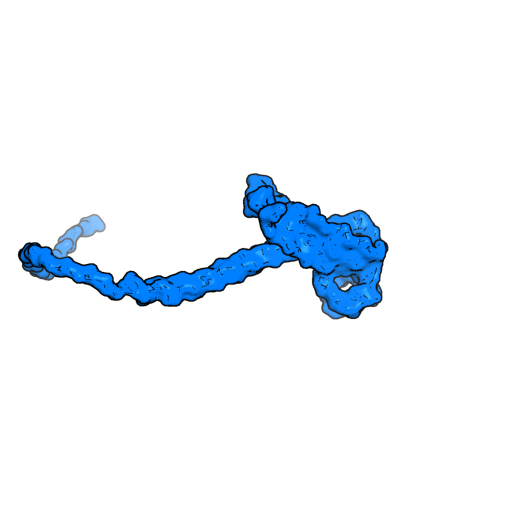R A O 1
ATOM 793 N N . CYS A 1 108 ? -7.606 13.217 18.312 1.00 84.31 108 CYS A N 1
ATOM 794 C CA . CYS A 1 108 ? -8.943 13.277 18.899 1.00 84.31 108 CYS A CA 1
ATOM 795 C C . CYS A 1 108 ? -8.893 13.534 20.412 1.00 84.31 108 CYS A C 1
ATOM 797 O O . CYS A 1 108 ? -9.600 14.419 20.879 1.00 84.31 108 CYS A O 1
ATOM 799 N N . GLU A 1 109 ? -8.044 12.826 21.162 1.00 79.69 109 GLU A N 1
ATOM 800 C CA . GLU A 1 109 ? -7.879 13.036 22.613 1.00 79.69 109 GLU A CA 1
ATOM 801 C C . GLU A 1 109 ? -7.494 14.490 22.934 1.00 79.69 109 GLU A C 1
ATOM 803 O O . GLU A 1 109 ? -8.153 15.142 23.741 1.00 79.69 109 GLU A O 1
ATOM 808 N N . THR A 1 110 ? -6.513 15.050 22.215 1.00 74.31 110 THR A N 1
ATOM 809 C CA . THR A 1 110 ? -6.058 16.434 22.451 1.00 74.31 110 THR A CA 1
ATOM 810 C C . THR A 1 110 ? -7.118 17.504 22.171 1.00 74.31 110 THR A C 1
ATOM 812 O O . THR A 1 110 ? -7.090 18.565 22.792 1.00 74.31 110 THR A O 1
ATOM 815 N N . VAL A 1 111 ? -8.055 17.254 21.249 1.00 71.69 111 VAL A N 1
ATOM 816 C CA . VAL A 1 111 ? -9.150 18.194 20.956 1.00 71.69 111 VAL A CA 1
ATOM 817 C C . VAL A 1 111 ? -10.170 18.204 22.096 1.00 71.69 111 VAL A C 1
ATOM 819 O O . VAL A 1 111 ? -10.620 19.278 22.490 1.00 71.69 111 VAL A O 1
ATOM 822 N N . TYR A 1 112 ? -10.490 17.042 22.668 1.00 60.06 112 TYR A N 1
ATOM 823 C CA . TYR A 1 112 ? -11.473 16.942 23.751 1.00 60.06 112 TYR A CA 1
ATOM 824 C C . TYR A 1 112 ? -10.921 17.389 25.113 1.00 60.06 112 TYR A C 1
ATOM 826 O O . TYR A 1 112 ? -11.644 18.033 25.873 1.00 60.06 112 TYR A O 1
ATOM 834 N N . ASP A 1 113 ? -9.626 17.191 25.383 1.00 58.84 113 ASP A N 1
ATOM 835 C CA . ASP A 1 113 ? -8.985 17.712 26.602 1.00 58.84 113 ASP A CA 1
ATOM 836 C C . ASP A 1 113 ? -9.014 19.255 26.673 1.00 58.84 113 ASP A C 1
ATOM 838 O O . ASP A 1 113 ? -9.067 19.847 27.756 1.00 58.84 113 ASP A O 1
ATOM 842 N N . HIS A 1 114 ? -9.023 19.935 25.520 1.00 55.09 114 HIS A N 1
ATOM 843 C CA . HIS A 1 114 ? -9.151 21.392 25.459 1.00 55.09 114 HIS A CA 1
ATOM 844 C C . HIS A 1 114 ? -10.580 21.895 25.719 1.00 55.09 114 HIS A C 1
ATOM 846 O O . HIS A 1 114 ? -10.742 23.003 26.240 1.00 55.09 114 HIS A O 1
ATOM 852 N N . GLU A 1 115 ? -11.611 21.108 25.407 1.00 54.06 115 GLU A N 1
ATOM 853 C CA . GLU A 1 115 ? -13.013 21.485 25.632 1.00 54.06 115 GLU A CA 1
ATOM 854 C C . GLU A 1 115 ? -13.453 21.254 27.089 1.00 54.06 115 GLU A C 1
ATOM 856 O O . GLU A 1 115 ? -14.205 22.066 27.647 1.00 54.06 115 GLU A O 1
ATOM 861 N N . ASP A 1 116 ? -12.909 20.233 27.756 1.00 53.19 116 ASP A N 1
ATOM 862 C CA . ASP A 1 116 ? -13.180 19.964 29.176 1.00 53.19 116 ASP A CA 1
ATOM 863 C C . ASP A 1 116 ? -12.480 20.962 30.119 1.00 53.19 116 ASP A C 1
ATOM 865 O O . ASP A 1 116 ? -12.981 21.258 31.213 1.00 53.19 116 ASP A O 1
ATOM 869 N N . GLY A 1 117 ? -11.368 21.564 29.679 1.00 49.34 117 GLY A N 1
ATOM 870 C CA . GLY A 1 117 ? -10.661 22.623 30.409 1.00 49.34 117 GLY A CA 1
ATOM 871 C C . GLY A 1 117 ? -11.358 23.992 30.393 1.00 49.34 117 GLY A C 1
ATOM 872 O O . GLY A 1 117 ? -1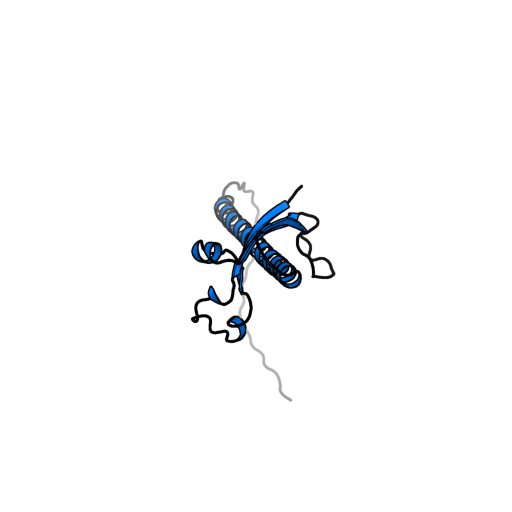1.185 24.778 31.326 1.00 49.34 117 GLY A O 1
ATOM 873 N N . ILE A 1 118 ? -12.177 24.285 29.375 1.00 50.53 118 ILE A N 1
ATOM 874 C CA . ILE A 1 118 ? -12.902 25.566 29.259 1.00 50.53 118 ILE A CA 1
ATOM 875 C C . ILE A 1 118 ? -14.249 25.508 29.998 1.00 50.53 118 ILE A C 1
ATOM 877 O O . ILE A 1 118 ? -14.679 26.505 30.582 1.00 50.53 118 ILE A O 1
ATOM 881 N N . ASN A 1 119 ? -14.881 24.333 30.068 1.00 45.06 119 ASN A N 1
ATOM 882 C CA . ASN A 1 119 ? -16.163 24.164 30.760 1.00 45.06 119 ASN A CA 1
ATOM 883 C C . ASN A 1 119 ? -16.033 23.816 32.256 1.00 45.06 119 ASN A C 1
ATOM 885 O O . ASN A 1 119 ? -16.968 24.069 33.017 1.00 45.06 119 ASN A O 1
ATOM 889 N N . SER A 1 120 ? -14.876 23.330 32.721 1.00 44.75 120 SER A N 1
ATOM 890 C CA . SER A 1 120 ? -14.672 23.003 34.147 1.00 44.75 120 SER A CA 1
ATOM 891 C C . SER A 1 120 ? -14.297 24.200 35.034 1.00 44.75 120 SER A C 1
ATOM 893 O O . SER A 1 120 ? -14.334 24.090 36.258 1.00 44.75 120 SER A O 1
ATOM 895 N N . ALA A 1 121 ? -13.982 25.369 34.463 1.00 45.34 121 ALA A N 1
ATOM 896 C CA . ALA A 1 121 ? -13.622 26.560 35.245 1.00 45.34 121 ALA A CA 1
ATOM 897 C C . ALA A 1 121 ? -14.830 27.381 35.752 1.00 45.34 121 ALA A C 1
ATOM 899 O O . ALA A 1 121 ? -14.648 28.288 36.562 1.00 45.34 121 ALA A O 1
ATOM 900 N N . SER A 1 122 ? -16.061 27.071 35.316 1.00 43.06 122 SER A N 1
ATOM 901 C CA . SER A 1 122 ? -17.252 27.892 35.621 1.00 43.06 122 SER A CA 1
ATOM 902 C C . SER A 1 122 ? -18.295 27.227 36.533 1.00 43.06 122 SER A C 1
ATOM 904 O O . SER A 1 122 ? -19.316 27.842 36.827 1.00 43.06 122 SER A O 1
ATOM 906 N N . GLN A 1 123 ? -18.048 26.019 37.055 1.00 41.91 123 GLN A N 1
ATOM 907 C CA . GLN A 1 123 ? -18.887 25.399 38.100 1.00 41.91 123 GLN A CA 1
ATOM 908 C C . GLN A 1 123 ? -18.165 25.329 39.455 1.00 41.91 123 GLN A C 1
ATOM 910 O O . GLN A 1 123 ? -18.107 24.296 40.111 1.00 41.91 123 GLN A O 1
ATOM 915 N N . ALA A 1 124 ? -17.615 26.458 39.901 1.00 44.41 124 ALA A N 1
ATOM 916 C CA . ALA A 1 124 ? -17.145 26.630 41.278 1.00 44.41 124 ALA A CA 1
ATOM 917 C C . ALA A 1 124 ? -17.631 27.956 41.887 1.00 44.41 124 ALA A C 1
ATOM 919 O O . ALA A 1 124 ? -16.921 28.601 42.647 1.00 44.41 124 ALA A O 1
ATOM 920 N N . ALA A 1 125 ? -18.842 28.393 41.545 1.00 46.47 125 ALA A N 1
ATOM 921 C CA . ALA A 1 125 ? -19.534 29.455 42.265 1.00 46.47 125 ALA A CA 1
ATOM 922 C C . ALA A 1 125 ? -21.029 29.387 41.947 1.00 46.47 125 ALA A C 1
ATOM 924 O O . ALA A 1 125 ? -21.417 29.679 40.826 1.00 46.47 125 ALA A O 1
ATOM 925 N N . VAL A 1 126 ? -21.843 28.976 42.924 1.00 39.19 126 VAL A N 1
ATOM 926 C CA . VAL A 1 126 ? -23.157 29.541 43.304 1.00 39.19 126 VAL A CA 1
ATOM 927 C C . VAL A 1 126 ? -23.884 28.495 44.158 1.00 39.19 126 VAL A C 1
ATOM 929 O O . VAL A 1 126 ? -24.241 27.427 43.674 1.00 39.19 126 VAL A O 1
ATOM 932 N N . GLY A 1 127 ? -24.136 28.839 45.426 1.00 34.19 127 GLY A N 1
ATOM 933 C CA . GLY A 1 127 ? -25.189 28.202 46.223 1.00 34.19 127 GLY A CA 1
ATOM 934 C C . GLY A 1 127 ? -24.786 27.645 47.588 1.00 34.19 127 GLY A C 1
ATOM 935 O O . GLY A 1 127 ? -25.036 26.478 47.861 1.00 34.19 127 GLY A O 1
ATOM 936 N N . GLN A 1 128 ? -24.237 28.472 48.487 1.00 37.91 128 GLN A N 1
ATOM 937 C CA . GLN A 1 128 ? -24.478 28.248 49.921 1.00 37.91 128 GLN A CA 1
ATOM 938 C C . GLN A 1 128 ? -25.984 28.387 50.211 1.00 37.91 128 GLN A C 1
ATOM 940 O O . GLN A 1 128 ? -26.647 29.246 49.625 1.00 37.91 128 GLN A O 1
ATOM 945 N N . PRO A 1 129 ? -26.492 27.653 51.211 1.00 38.91 129 PRO A N 1
ATOM 946 C CA . PRO A 1 129 ? -27.042 28.360 52.356 1.00 38.91 129 PRO A CA 1
ATOM 947 C C . PRO A 1 129 ? -26.370 27.930 53.661 1.00 38.91 129 PRO A C 1
ATOM 949 O O . PRO A 1 129 ? -26.131 26.758 53.942 1.00 38.91 129 PRO A O 1
ATOM 952 N N . THR A 1 130 ? -26.048 28.946 54.450 1.00 45.88 130 THR A N 1
ATOM 953 C CA . THR A 1 130 ? -25.486 28.899 55.797 1.00 45.88 130 THR A CA 1
ATOM 954 C C . THR A 1 130 ? -26.502 28.435 56.839 1.00 45.88 130 THR A C 1
ATOM 956 O O . THR A 1 130 ? -27.610 28.965 56.879 1.00 45.88 130 THR A O 1
ATOM 959 N N . SER A 1 131 ? -26.059 27.608 57.788 1.00 37.28 131 SER A N 1
ATOM 960 C CA . SER A 1 131 ? -26.551 27.636 59.175 1.00 37.28 131 SER A CA 1
ATOM 961 C C . SER A 1 131 ? -25.519 27.031 60.143 1.00 37.28 131 SER A C 1
ATOM 963 O O . SER A 1 131 ? -25.385 25.818 60.255 1.00 37.28 131 SER A O 1
ATOM 965 N N . SER A 1 132 ? -24.758 27.936 60.769 1.00 43.12 132 SER A N 1
ATOM 966 C CA . SER A 1 132 ? -24.271 27.968 62.165 1.00 43.12 132 SER A CA 1
ATOM 967 C C . SER A 1 132 ? -24.204 26.676 63.007 1.00 43.12 132 SER A C 1
ATOM 969 O O . SER A 1 132 ? -25.247 26.117 63.338 1.00 43.12 132 SER A O 1
ATOM 971 N N . ASN A 1 133 ? -23.015 26.340 63.542 1.00 32.78 133 ASN A N 1
ATOM 972 C CA . ASN A 1 133 ? -22.701 26.502 64.981 1.00 32.78 133 ASN A CA 1
ATOM 973 C C . ASN A 1 133 ? -21.264 26.062 65.371 1.00 32.78 133 ASN A C 1
ATOM 975 O O . ASN A 1 133 ? -20.915 24.897 65.250 1.00 32.78 133 ASN A O 1
ATOM 979 N N . LEU A 1 134 ? -20.505 27.053 65.865 1.00 39.47 134 LEU A N 1
ATOM 980 C CA . LEU A 1 134 ? -19.681 27.130 67.093 1.00 39.47 134 LEU A CA 1
ATOM 981 C C . LEU A 1 134 ? -18.519 26.162 67.439 1.00 39.47 134 LEU A C 1
ATOM 983 O O . LEU A 1 134 ? -18.624 24.945 67.395 1.00 39.47 134 LEU A O 1
ATOM 987 N N . ASP A 1 135 ? -17.489 26.846 67.966 1.00 30.81 135 ASP A N 1
ATOM 988 C CA . ASP A 1 135 ? -16.352 26.488 68.835 1.00 30.81 135 ASP A CA 1
ATOM 989 C C . ASP A 1 135 ? -15.161 25.702 68.256 1.00 30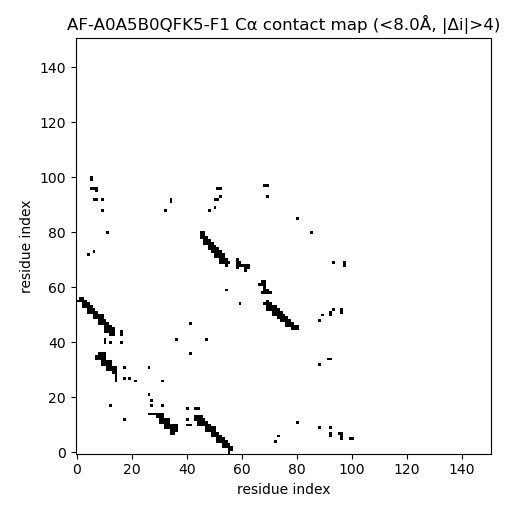.81 135 ASP A C 1
ATOM 991 O O . ASP A 1 135 ? -15.257 24.534 67.910 1.00 30.81 135 ASP A O 1
ATOM 995 N N . ASN A 1 136 ? -13.996 26.314 67.991 1.00 37.97 136 ASN A N 1
ATOM 996 C CA . ASN A 1 136 ? -13.039 27.057 68.842 1.00 37.97 136 ASN A CA 1
ATOM 997 C C . ASN A 1 136 ? -12.169 26.147 69.732 1.00 37.97 136 ASN A C 1
ATOM 999 O O . ASN A 1 136 ? -12.585 25.711 70.799 1.00 37.97 136 ASN A O 1
ATOM 1003 N N . SER A 1 137 ? -10.922 25.909 69.310 1.00 35.59 137 SER A N 1
ATOM 1004 C CA . SER A 1 137 ? -9.731 25.971 70.179 1.00 35.59 137 SER A CA 1
ATOM 1005 C C . SER A 1 137 ? -8.452 25.641 69.398 1.00 35.59 137 SER A C 1
ATOM 1007 O O . SER A 1 137 ? -8.157 24.499 69.063 1.00 35.59 137 SER A O 1
ATOM 1009 N N . ASN A 1 138 ? -7.658 26.680 69.146 1.00 38.47 138 ASN A N 1
ATOM 1010 C CA . ASN A 1 138 ? -6.201 26.576 69.052 1.00 38.47 138 ASN A CA 1
ATOM 1011 C C . ASN A 1 138 ? -5.650 26.565 70.501 1.00 38.47 138 ASN A C 1
ATOM 1013 O O . ASN A 1 138 ? -6.313 27.118 71.387 1.00 38.47 138 ASN A O 1
ATOM 1017 N N . PRO A 1 139 ? -4.462 26.002 70.785 1.00 48.19 139 PRO A N 1
ATOM 1018 C CA . PRO A 1 139 ? -3.288 26.870 70.682 1.00 48.19 139 PRO A CA 1
ATOM 1019 C C . PRO A 1 139 ? -1.975 26.189 70.243 1.00 48.19 139 PRO A C 1
ATOM 1021 O O . PRO A 1 139 ? -1.711 25.012 70.483 1.00 48.19 139 PRO A O 1
ATOM 1024 N N . GLU A 1 140 ? -1.097 27.025 69.684 1.00 38.97 140 GLU A N 1
ATOM 1025 C CA . GLU A 1 140 ? 0.350 26.832 69.558 1.00 38.97 140 GLU A CA 1
ATOM 1026 C C . GLU A 1 140 ? 1.022 26.379 70.869 1.00 38.97 140 GLU A C 1
ATOM 1028 O O . GLU A 1 140 ? 0.729 26.920 71.937 1.00 38.97 140 GLU A O 1
ATOM 1033 N N . ASN A 1 141 ? 2.075 25.547 70.782 1.00 39.66 141 ASN A N 1
ATOM 1034 C CA . ASN A 1 141 ? 3.269 25.804 71.595 1.00 39.66 141 ASN A CA 1
ATOM 1035 C C . ASN A 1 141 ? 4.582 25.184 71.080 1.00 39.66 141 ASN A C 1
ATOM 1037 O O . ASN A 1 141 ? 4.652 24.086 70.534 1.00 39.66 141 ASN A O 1
ATOM 1041 N N . ARG A 1 142 ? 5.647 25.957 71.300 1.00 40.50 142 ARG A N 1
ATOM 1042 C CA . ARG A 1 142 ? 7.035 25.836 70.828 1.00 40.50 142 ARG A CA 1
ATOM 1043 C C . ARG A 1 142 ? 7.935 24.994 71.760 1.00 40.50 142 ARG A C 1
ATOM 1045 O O . ARG A 1 142 ? 7.820 25.084 72.974 1.00 40.50 142 ARG A O 1
ATOM 1052 N N . LYS A 1 143 ? 8.997 24.421 71.158 1.00 41.00 143 LYS A N 1
ATOM 1053 C CA . LYS A 1 143 ? 10.344 24.075 71.704 1.00 41.00 143 LYS A CA 1
ATOM 1054 C C . LYS A 1 143 ? 10.460 22.952 72.771 1.00 41.00 143 LYS A C 1
ATOM 1056 O O . LYS A 1 143 ? 10.045 23.131 73.904 1.00 41.00 143 LYS A O 1
ATOM 1061 N N . LYS A 1 144 ? 11.323 21.948 72.523 1.00 49.66 144 LYS A N 1
ATOM 1062 C CA . LYS A 1 144 ? 12.727 21.872 73.026 1.00 49.66 144 LYS A CA 1
ATOM 1063 C C . LYS A 1 144 ? 13.403 20.510 72.746 1.00 49.66 144 LYS A C 1
ATOM 1065 O O . LYS A 1 144 ? 12.926 19.447 73.108 1.00 49.66 144 LYS A O 1
ATOM 1070 N N . LYS A 1 145 ? 14.604 20.641 72.182 1.00 45.19 145 LYS A N 1
ATOM 1071 C CA . LYS A 1 145 ? 15.762 19.737 72.066 1.00 45.19 145 LYS A CA 1
ATOM 1072 C C . LYS A 1 145 ? 16.033 18.873 73.318 1.00 45.19 145 LYS A C 1
ATOM 1074 O O . LYS A 1 145 ? 16.117 19.425 74.415 1.00 45.19 145 LYS A O 1
ATOM 1079 N N . LYS A 1 146 ? 16.340 17.577 73.143 1.00 48.81 146 LYS A N 1
ATOM 1080 C CA . LYS A 1 146 ? 17.235 16.815 74.042 1.00 48.81 146 LYS A CA 1
ATOM 1081 C C . LYS A 1 146 ? 17.977 15.699 73.296 1.00 48.81 146 LYS A C 1
ATOM 1083 O O . LYS A 1 146 ? 17.380 14.805 72.717 1.00 48.81 146 LYS A O 1
ATOM 1088 N N . SER A 1 147 ? 19.298 15.810 73.344 1.00 47.19 147 SER A N 1
ATOM 1089 C CA . SER A 1 147 ? 20.323 14.842 72.969 1.00 47.19 147 SER A CA 1
ATOM 1090 C C . SER A 1 147 ? 20.489 13.741 74.027 1.00 47.19 147 SER A C 1
ATOM 1092 O O . SER A 1 147 ? 20.291 14.003 75.215 1.00 47.19 147 SER A O 1
ATOM 1094 N N . LYS A 1 148 ? 20.901 12.541 73.594 1.00 47.44 148 LYS A N 1
ATOM 1095 C CA . LYS A 1 148 ? 21.638 11.469 74.316 1.00 47.44 148 LYS A CA 1
ATOM 1096 C C . LYS A 1 148 ? 21.688 10.251 73.369 1.00 47.44 148 LYS A C 1
ATOM 1098 O O . LYS A 1 148 ? 20.682 9.982 72.736 1.00 47.44 148 LYS A O 1
ATOM 1103 N N . LYS A 1 149 ? 22.739 9.444 73.233 1.00 45.72 149 LYS A N 1
ATOM 1104 C CA . LYS A 1 149 ? 24.115 9.412 73.749 1.00 45.72 149 LYS A CA 1
ATOM 1105 C C . LYS A 1 149 ? 24.840 8.334 72.917 1.00 45.72 149 LYS A C 1
ATOM 1107 O O . LYS A 1 149 ? 24.213 7.344 72.555 1.00 45.72 149 LYS A O 1
ATOM 1112 N N . ASN A 1 150 ? 26.123 8.555 72.646 1.00 42.47 150 ASN A N 1
ATOM 1113 C CA . ASN A 1 150 ? 27.052 7.653 71.960 1.00 42.47 150 ASN A CA 1
ATOM 1114 C C . ASN A 1 150 ? 27.085 6.224 72.528 1.00 42.47 150 ASN A C 1
ATOM 1116 O O . ASN A 1 150 ? 26.864 6.020 73.728 1.00 42.47 150 ASN A O 1
ATOM 1120 N N . LYS A 1 151 ? 27.508 5.295 71.667 1.00 45.62 151 LYS A N 1
ATOM 1121 C CA . LYS A 1 151 ? 28.509 4.287 72.019 1.00 45.62 151 LYS A CA 1
ATOM 1122 C C . LYS A 1 151 ? 29.846 4.738 71.445 1.00 45.62 151 LYS A C 1
ATOM 1124 O O . LYS A 1 151 ? 29.807 5.295 70.325 1.00 45.62 151 LYS A O 1
#

pLDDT: mean 73.23, std 22.65, range [30.81, 98.44]

Radius of gyration: 31.22 Å; Cα contacts (8 Å, |Δi|>4): 175; chains: 1; bounding box: 56×42×88 Å

Secondary structure (DSSP, 8-state):
--EEEEEEEEEEE-GGGS-TT---GGGGTSPEEEES--HHHHHH-SEEEEEEEEEETTTSS--TT----SEEEEEEEEE---HHHHHHHHHHHHHHHHHHHHHHHHHHHHHHHHHHHHHTTSSS---------------------------

Organism: NCBI:txid56615